Protein AF-A0A662ZA98-F1 (afdb_monomer_lite)

Sequence (79 aa):
MTDTNLAKLAFKFKLEPNGEQRRFFSRTAGCTRFVYNHLLFKCREDFREYLEEIDSRQSNGEALNRDEAKKLSFRPLCY

Organism: NCBI:txid83771

Foldseek 3Di:
DDDPPVPPPDDDDDDDDDPVVVVVCVVPVVVVVVVVVVLVVVLVVLQVVQVVQLVVCCVVVVDVDSVRSNVVTDDDDRD

Secondary structure (DSSP, 8-state):
------------PPP---HHHHHHHHHHHHHHHHHHHHHHHHHHHHHHHHHHHHHHHHHTTS-SSHHHHHHHS------

Structure (mmCIF, N/CA/C/O backbone):
data_AF-A0A662ZA98-F1
#
_entry.id   AF-A0A662ZA98-F1
#
loop_
_atom_site.group_PDB
_atom_site.id
_atom_site.type_symbol
_atom_site.label_atom_id
_atom_site.label_alt_id
_atom_site.label_comp_id
_atom_site.label_asym_id
_atom_site.label_entity_id
_atom_site.label_seq_id
_atom_site.pdbx_PDB_ins_code
_atom_site.Cartn_x
_atom_site.Cartn_y
_atom_site.Cartn_z
_atom_site.occupancy
_atom_site.B_iso_or_equiv
_atom_site.auth_seq_id
_atom_site.auth_comp_id
_atom_site.auth_asym_id
_atom_site.auth_atom_id
_atom_site.pdbx_PDB_model_num
ATOM 1 N N . MET A 1 1 ? 24.779 -22.932 33.179 1.00 43.28 1 MET A N 1
ATOM 2 C CA . MET A 1 1 ? 23.363 -23.344 33.232 1.00 43.28 1 MET A CA 1
ATOM 3 C C . MET A 1 1 ? 22.557 -22.141 32.770 1.00 43.28 1 MET A C 1
ATOM 5 O O . MET A 1 1 ? 22.347 -21.224 33.544 1.00 43.28 1 MET A O 1
ATOM 9 N N . THR A 1 2 ? 22.313 -22.034 31.467 1.00 52.06 2 THR A N 1
ATOM 10 C CA . THR A 1 2 ? 21.620 -20.890 30.858 1.00 52.06 2 THR A CA 1
ATOM 11 C C . THR A 1 2 ? 20.128 -21.185 30.852 1.00 52.06 2 THR A C 1
ATOM 13 O O . THR A 1 2 ? 19.724 -22.179 30.253 1.00 52.06 2 THR A O 1
ATOM 16 N N . ASP A 1 3 ? 19.343 -20.356 31.536 1.00 57.78 3 ASP A N 1
ATOM 17 C CA . ASP A 1 3 ? 17.891 -20.481 31.669 1.00 57.78 3 ASP A CA 1
ATOM 18 C C . ASP A 1 3 ? 17.183 -20.536 30.305 1.00 57.78 3 ASP A C 1
ATOM 20 O O . ASP A 1 3 ? 16.870 -19.528 29.672 1.00 57.78 3 ASP A O 1
ATOM 24 N N . THR A 1 4 ? 16.888 -21.753 29.857 1.00 62.47 4 THR A N 1
ATOM 25 C CA . THR A 1 4 ? 16.013 -22.078 28.727 1.00 62.47 4 THR A CA 1
ATOM 26 C C . THR A 1 4 ? 14.542 -21.962 29.136 1.00 62.47 4 THR A C 1
ATOM 28 O O . THR A 1 4 ? 13.784 -22.917 28.996 1.00 62.47 4 THR A O 1
ATOM 31 N N . ASN A 1 5 ? 14.129 -20.825 29.703 1.00 61.69 5 ASN A N 1
ATOM 32 C CA . ASN A 1 5 ? 12.751 -20.634 30.178 1.00 61.69 5 ASN A CA 1
ATOM 33 C C . ASN A 1 5 ? 12.200 -19.217 29.978 1.00 61.69 5 ASN A C 1
ATOM 35 O O . ASN A 1 5 ? 11.251 -18.814 30.643 1.00 61.69 5 ASN A O 1
ATOM 39 N N . LEU A 1 6 ? 12.691 -18.477 28.979 1.00 59.66 6 LEU A N 1
ATOM 40 C CA . LEU A 1 6 ? 11.916 -17.363 28.426 1.00 59.66 6 LEU A CA 1
ATOM 41 C C . LEU A 1 6 ? 10.851 -17.906 27.455 1.00 59.66 6 LEU A C 1
ATOM 43 O O . LEU A 1 6 ? 10.813 -17.561 26.272 1.00 59.66 6 LEU A O 1
ATOM 47 N N . ALA A 1 7 ? 10.007 -18.821 27.941 1.00 61.50 7 ALA A N 1
ATOM 48 C CA . ALA A 1 7 ? 8.801 -19.217 27.234 1.00 61.50 7 ALA A CA 1
ATOM 49 C C . ALA A 1 7 ? 7.969 -17.944 27.034 1.00 61.50 7 ALA A C 1
ATOM 51 O O . ALA A 1 7 ? 7.537 -17.313 27.996 1.00 61.50 7 ALA A O 1
ATOM 52 N N . LYS A 1 8 ? 7.828 -17.515 25.776 1.00 63.91 8 LYS A N 1
ATOM 53 C CA . LYS A 1 8 ? 7.102 -16.306 25.376 1.00 63.91 8 LYS A CA 1
ATOM 54 C C . LYS A 1 8 ? 5.691 -16.339 25.973 1.00 63.91 8 LYS A C 1
ATOM 56 O O . LYS A 1 8 ? 4.819 -17.031 25.453 1.00 63.91 8 LYS A O 1
ATOM 61 N N . LEU A 1 9 ? 5.471 -15.598 27.058 1.00 69.94 9 LEU A N 1
ATOM 62 C CA . LEU A 1 9 ? 4.155 -15.396 27.659 1.00 69.94 9 LEU A CA 1
ATOM 63 C C . LEU A 1 9 ? 3.299 -14.601 26.667 1.00 69.94 9 LEU A C 1
ATOM 65 O O . LEU A 1 9 ? 3.373 -13.377 26.595 1.00 69.94 9 LEU A O 1
ATOM 69 N N . ALA A 1 10 ? 2.515 -15.301 25.851 1.00 71.88 10 ALA A N 1
ATOM 70 C CA . ALA A 1 10 ? 1.504 -14.672 25.016 1.00 71.88 10 ALA A CA 1
ATOM 71 C C . ALA A 1 10 ? 0.250 -14.445 25.869 1.00 71.88 10 ALA A C 1
ATOM 73 O O . ALA A 1 10 ? -0.497 -15.377 26.167 1.00 71.88 10 ALA A O 1
ATOM 74 N N . PHE A 1 11 ? 0.025 -13.201 26.287 1.00 76.56 11 PHE A N 1
ATOM 75 C CA . PHE A 1 11 ? -1.177 -12.829 27.026 1.00 76.56 11 PHE A CA 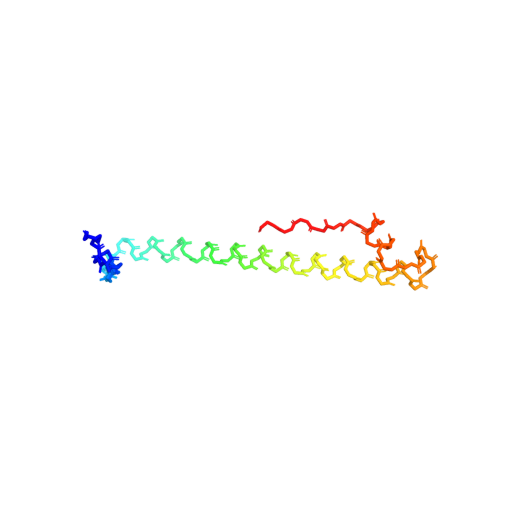1
ATOM 76 C C . PHE A 1 11 ? -2.360 -12.674 26.066 1.00 76.56 11 PHE A C 1
ATOM 78 O O . PHE A 1 11 ? -2.311 -11.894 25.114 1.00 76.56 11 PHE A O 1
ATOM 85 N N . LYS A 1 12 ? -3.446 -13.411 26.322 1.00 80.75 12 LYS A N 1
ATOM 86 C CA . LYS A 1 12 ? -4.706 -13.266 25.586 1.00 80.75 12 LYS A CA 1
ATOM 87 C C . LYS A 1 12 ? -5.621 -12.303 26.336 1.00 80.75 12 LYS A C 1
ATOM 89 O O . LYS A 1 12 ? -6.217 -12.671 27.344 1.00 80.75 12 LYS A O 1
ATOM 94 N N . PHE A 1 13 ? -5.764 -11.088 25.819 1.00 82.69 13 PHE A N 1
ATOM 95 C CA . PHE A 1 13 ? -6.698 -10.103 26.360 1.00 82.69 13 PHE A CA 1
ATOM 96 C C . PHE A 1 13 ? -8.046 -10.182 25.642 1.00 82.69 13 PHE A C 1
ATOM 98 O O . PHE A 1 13 ? -8.107 -10.235 24.412 1.00 82.69 13 PHE A O 1
ATOM 105 N N . LYS A 1 14 ? -9.138 -10.166 26.413 1.00 85.25 14 LYS A N 1
ATOM 106 C CA . LYS A 1 14 ? -10.485 -9.933 25.887 1.00 85.25 14 LYS A CA 1
ATOM 107 C C . LYS A 1 14 ? -10.796 -8.449 26.040 1.00 85.25 14 LYS A C 1
ATOM 109 O O . LYS A 1 14 ? -10.787 -7.933 27.153 1.00 85.25 14 LYS A O 1
ATOM 114 N N . LEU A 1 15 ? -11.053 -7.763 24.931 1.00 85.25 15 LEU A N 1
ATOM 115 C CA . LEU A 1 15 ? -11.534 -6.386 24.975 1.00 85.25 15 LEU A CA 1
ATOM 116 C C . LEU A 1 15 ? -13.032 -6.403 25.289 1.00 85.25 15 LEU A C 1
ATOM 118 O O . LEU A 1 15 ? -13.817 -6.939 24.509 1.00 85.25 15 LEU A O 1
ATOM 122 N N . GLU A 1 16 ? -13.418 -5.789 26.405 1.00 91.06 16 GLU A N 1
ATOM 123 C CA . GLU A 1 16 ? -14.816 -5.557 26.789 1.00 91.06 16 GLU A CA 1
ATOM 124 C C . GLU A 1 16 ? -15.125 -4.057 26.725 1.00 91.06 16 GLU A C 1
ATOM 126 O O . GLU A 1 16 ? -15.170 -3.380 27.754 1.00 91.06 16 GLU A O 1
ATOM 131 N N . PRO A 1 17 ? -15.276 -3.489 25.513 1.00 90.12 17 PRO A N 1
ATOM 132 C CA . PRO A 1 17 ? -15.483 -2.062 25.372 1.00 90.12 17 PRO A CA 1
ATOM 133 C C . PRO A 1 17 ? -16.860 -1.650 25.896 1.00 90.12 17 PRO A C 1
ATOM 135 O O . PRO A 1 17 ? -17.882 -2.281 25.587 1.00 90.12 17 PRO A O 1
ATOM 138 N N . ASN A 1 18 ? -16.888 -0.545 26.636 1.00 94.56 18 ASN A N 1
ATOM 139 C CA . ASN A 1 18 ? -18.125 0.106 27.049 1.00 94.56 18 ASN A CA 1
ATOM 140 C C . ASN A 1 18 ? -18.838 0.760 25.843 1.00 94.56 18 ASN A C 1
ATOM 142 O O . ASN A 1 18 ? -18.330 0.779 24.716 1.00 94.56 18 ASN A O 1
ATOM 146 N N . GLY A 1 19 ? -20.046 1.289 26.059 1.00 95.25 19 GLY A N 1
ATOM 147 C CA . GLY A 1 19 ? -20.876 1.821 24.971 1.00 95.25 19 GLY A CA 1
ATOM 148 C C . GLY A 1 19 ? -20.210 2.940 24.159 1.00 95.25 19 GLY A C 1
ATOM 149 O O . GLY A 1 19 ? -20.387 3.007 22.943 1.00 95.25 19 GLY A O 1
ATOM 150 N N . GLU A 1 20 ? -19.413 3.792 24.800 1.00 94.69 20 GLU A N 1
ATOM 151 C CA . GLU A 1 20 ? -18.687 4.871 24.129 1.00 94.69 20 GLU A CA 1
ATOM 152 C C . GLU A 1 20 ? -17.527 4.336 23.286 1.00 94.69 20 GLU A C 1
ATOM 154 O O . GLU A 1 20 ? -17.409 4.675 22.107 1.00 94.69 20 GLU A O 1
ATOM 159 N N . GLN A 1 21 ? -16.741 3.416 23.842 1.00 92.19 21 GLN A N 1
ATOM 160 C CA . GLN A 1 21 ? -15.626 2.775 23.145 1.00 92.19 21 GLN A CA 1
ATOM 161 C C . GLN A 1 21 ? -16.096 1.994 21.911 1.00 92.19 21 GLN A C 1
ATOM 163 O O . GLN A 1 21 ? -15.466 2.067 20.858 1.00 92.19 21 GLN A O 1
ATOM 168 N N . ARG A 1 22 ? -17.242 1.302 21.986 1.00 90.94 22 ARG A N 1
ATOM 169 C CA . ARG A 1 22 ? -17.837 0.610 20.824 1.00 90.94 22 ARG A CA 1
ATOM 170 C C . ARG A 1 22 ? -18.191 1.576 19.699 1.00 90.94 22 ARG A C 1
ATOM 172 O O . ARG A 1 22 ? -17.899 1.295 18.534 1.00 90.94 22 ARG A O 1
ATOM 179 N N . ARG A 1 23 ? -18.794 2.721 20.037 1.00 90.75 23 ARG A N 1
ATOM 180 C CA . ARG A 1 23 ? -19.104 3.774 19.058 1.00 90.75 23 ARG A CA 1
ATOM 181 C C . ARG A 1 23 ? -17.830 4.362 18.463 1.00 90.75 23 ARG A C 1
ATOM 183 O O . ARG A 1 23 ? -17.771 4.551 17.251 1.00 90.75 23 ARG A O 1
ATOM 190 N N . PHE A 1 24 ? -16.811 4.600 19.285 1.00 90.62 24 PHE A N 1
ATOM 191 C CA . PHE A 1 24 ? -15.517 5.090 18.822 1.00 90.62 24 PHE A CA 1
ATOM 192 C C . PHE A 1 24 ? -14.870 4.119 17.829 1.00 90.62 24 PHE A C 1
ATOM 194 O O . PHE A 1 24 ? -14.579 4.525 16.708 1.00 90.62 24 PHE A O 1
ATOM 201 N N . PHE A 1 25 ? -14.747 2.833 18.179 1.00 87.44 25 PHE A N 1
ATOM 202 C CA . PHE A 1 25 ? -14.199 1.813 17.278 1.00 87.44 25 PHE A CA 1
ATOM 203 C C . PHE A 1 25 ? -14.991 1.684 15.982 1.00 87.44 25 PHE A C 1
ATOM 205 O O . PHE A 1 25 ? -14.398 1.570 14.916 1.00 87.44 25 PHE A O 1
ATOM 212 N N . SER A 1 26 ? -16.321 1.745 16.045 1.00 85.50 26 SER A N 1
ATOM 213 C CA . SER A 1 26 ? -17.152 1.665 14.838 1.00 85.50 26 SER A CA 1
ATOM 214 C C . SER A 1 26 ? -16.888 2.838 13.889 1.00 85.50 26 SER A C 1
ATOM 216 O O . SER A 1 26 ? -16.845 2.654 12.675 1.00 85.50 26 SER A O 1
ATOM 218 N N . ARG A 1 27 ? -16.654 4.039 14.435 1.00 85.12 27 ARG A N 1
ATOM 219 C CA . ARG A 1 27 ? -16.326 5.239 13.651 1.00 85.12 27 ARG A CA 1
ATOM 220 C C . ARG A 1 27 ? -14.905 5.205 13.089 1.00 85.12 27 ARG A C 1
ATOM 222 O O . ARG A 1 27 ? -14.707 5.624 11.954 1.00 85.12 27 ARG A O 1
ATOM 229 N N . THR A 1 28 ? -13.930 4.732 13.865 1.00 86.19 28 THR A N 1
ATOM 230 C CA . THR A 1 28 ? -12.506 4.795 13.498 1.00 86.19 28 THR A CA 1
ATOM 231 C C . THR A 1 28 ? -12.034 3.578 12.713 1.00 86.19 28 THR A C 1
ATOM 233 O O . THR A 1 28 ? -11.407 3.723 11.670 1.00 86.19 28 THR A O 1
ATOM 236 N N . ALA A 1 29 ? -12.387 2.363 13.132 1.00 82.25 29 ALA A N 1
ATOM 237 C CA . ALA A 1 29 ? -11.953 1.153 12.435 1.00 82.25 29 ALA A CA 1
ATOM 238 C C . ALA A 1 29 ? -12.533 1.074 11.012 1.00 82.25 29 ALA A C 1
ATOM 240 O O . ALA A 1 29 ? -11.861 0.601 10.095 1.00 82.25 29 ALA A O 1
ATOM 241 N N . GLY A 1 30 ? -13.758 1.577 10.815 1.00 81.56 30 GLY A N 1
ATOM 242 C CA . GLY A 1 30 ? -14.385 1.658 9.497 1.00 81.56 30 GLY A CA 1
ATOM 243 C C . GLY A 1 30 ? -13.633 2.589 8.546 1.00 81.56 30 GLY A C 1
ATOM 244 O O . GLY A 1 30 ? -13.304 2.185 7.429 1.00 81.56 30 GLY A O 1
ATOM 245 N N . CYS A 1 31 ? -13.306 3.809 8.989 1.00 84.44 31 CYS A N 1
ATOM 246 C CA . CYS A 1 31 ? -12.608 4.773 8.138 1.00 84.44 31 CYS A CA 1
ATOM 247 C C . CYS A 1 31 ? -11.164 4.345 7.846 1.00 84.44 31 CYS A C 1
ATOM 249 O O . CYS A 1 31 ? -10.738 4.429 6.696 1.00 84.44 31 CYS A O 1
ATOM 251 N N . THR A 1 32 ? -10.441 3.790 8.826 1.00 89.25 32 THR A N 1
ATOM 252 C CA . THR A 1 32 ? -9.089 3.257 8.601 1.00 89.25 32 THR A CA 1
ATOM 253 C C . THR A 1 32 ? -9.102 2.115 7.587 1.00 89.25 32 THR A C 1
ATOM 255 O O . THR A 1 32 ? -8.289 2.112 6.664 1.00 89.25 32 THR A O 1
ATOM 258 N N . ARG A 1 33 ? -10.054 1.175 7.699 1.00 89.50 33 ARG A N 1
ATOM 259 C CA . ARG A 1 33 ? -10.186 0.069 6.739 1.00 89.50 33 ARG A CA 1
ATOM 260 C C . ARG A 1 33 ? -10.499 0.570 5.332 1.00 89.50 33 ARG A C 1
ATOM 262 O O . ARG A 1 33 ? -9.944 0.049 4.370 1.00 89.50 33 ARG A O 1
ATOM 269 N N . PHE A 1 34 ? -11.374 1.567 5.211 1.00 91.31 34 PHE A N 1
ATOM 270 C CA . PHE A 1 34 ? -11.712 2.167 3.923 1.00 91.31 34 PHE A CA 1
ATOM 271 C C . PHE A 1 34 ? -10.494 2.823 3.266 1.00 91.31 34 PHE A C 1
ATOM 273 O O . PHE A 1 34 ? -10.177 2.492 2.126 1.00 91.31 34 PHE A O 1
ATOM 280 N N . VAL A 1 35 ? -9.786 3.697 3.990 1.00 92.56 35 VAL A N 1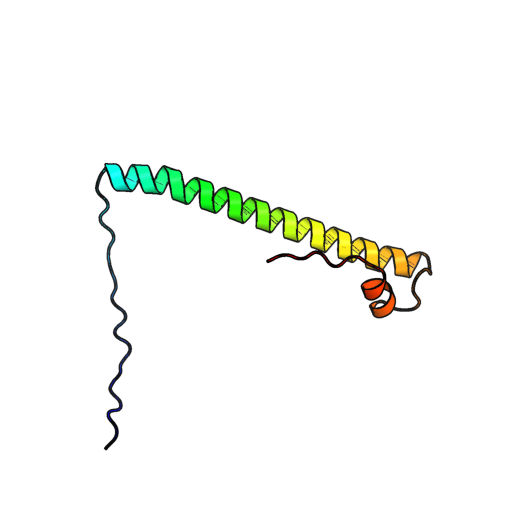
ATOM 281 C CA . VAL A 1 35 ? -8.607 4.401 3.462 1.00 92.56 35 VAL A CA 1
ATOM 282 C C . VAL A 1 35 ? -7.517 3.410 3.066 1.00 92.56 35 VAL A C 1
ATOM 284 O O . VAL A 1 35 ? -6.986 3.506 1.963 1.00 92.56 35 VAL A O 1
ATOM 287 N N . TYR A 1 36 ? -7.239 2.412 3.911 1.00 92.88 36 TYR A N 1
ATOM 288 C CA . TYR A 1 36 ? -6.269 1.364 3.597 1.00 92.88 36 TYR A CA 1
ATOM 289 C C . TYR A 1 36 ? -6.640 0.608 2.316 1.00 92.88 36 TYR A C 1
ATOM 291 O O . TYR A 1 36 ? -5.820 0.479 1.412 1.00 92.88 36 TYR A O 1
ATOM 299 N N . ASN A 1 37 ? -7.892 0.158 2.201 1.00 94.19 37 ASN A N 1
ATOM 300 C CA . ASN A 1 37 ? -8.349 -0.562 1.014 1.00 94.19 37 ASN A CA 1
ATOM 301 C C . ASN A 1 37 ? -8.316 0.310 -0.247 1.00 94.19 37 ASN A C 1
ATOM 303 O O . ASN A 1 37 ? -8.010 -0.195 -1.325 1.00 94.19 37 ASN A O 1
ATOM 307 N N . HIS A 1 38 ? -8.623 1.602 -0.126 1.00 94.94 38 HIS A N 1
ATOM 308 C CA . HIS A 1 38 ? -8.566 2.538 -1.243 1.00 94.94 38 HIS A CA 1
ATOM 309 C C . HIS A 1 38 ? -7.128 2.753 -1.732 1.00 94.94 38 HIS A C 1
ATOM 311 O O . HIS A 1 38 ? -6.876 2.672 -2.933 1.00 94.94 38 HIS A O 1
ATOM 317 N N . LEU A 1 39 ? -6.181 2.962 -0.812 1.00 94.62 39 LEU A N 1
ATOM 318 C CA . LEU A 1 39 ? -4.758 3.083 -1.140 1.00 94.62 39 LEU A CA 1
ATOM 319 C C . LEU A 1 39 ? -4.217 1.790 -1.754 1.00 94.62 39 LEU A C 1
ATOM 321 O O . LEU A 1 39 ? -3.549 1.833 -2.781 1.00 94.62 39 LEU A O 1
ATOM 325 N N . LEU A 1 40 ? -4.577 0.636 -1.186 1.00 95.00 40 LEU A N 1
ATOM 326 C CA . LEU A 1 40 ? -4.197 -0.667 -1.727 1.00 95.00 40 LEU A CA 1
ATOM 327 C C . LEU A 1 40 ? -4.733 -0.870 -3.150 1.00 95.00 40 LEU A C 1
ATOM 329 O O . LEU A 1 40 ? -4.021 -1.385 -4.009 1.00 95.00 40 LEU A O 1
ATOM 333 N N . PHE A 1 41 ? -5.981 -0.470 -3.409 1.00 96.06 41 PHE A N 1
ATOM 334 C CA . PHE A 1 41 ? -6.553 -0.503 -4.752 1.00 96.06 41 PHE A CA 1
ATOM 335 C C . PHE A 1 41 ? -5.764 0.394 -5.708 1.00 96.06 41 PHE A C 1
ATOM 337 O O . PHE A 1 41 ? -5.333 -0.085 -6.751 1.00 96.06 41 PHE A O 1
ATOM 344 N N . LYS A 1 42 ? -5.508 1.651 -5.330 1.00 94.94 42 LYS A N 1
ATO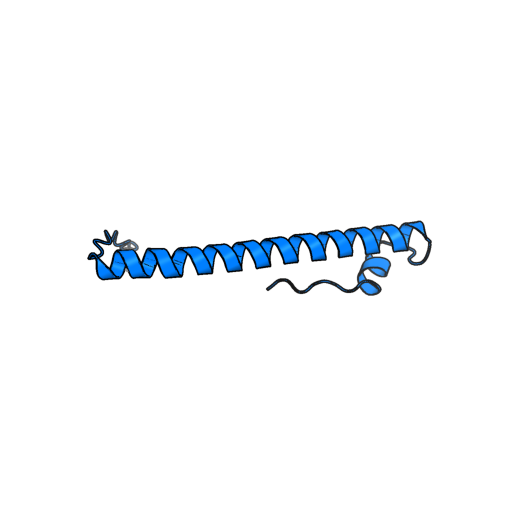M 345 C CA . LYS A 1 42 ? -4.734 2.587 -6.154 1.00 94.94 42 LYS A CA 1
ATOM 346 C C . LYS A 1 42 ? -3.346 2.062 -6.491 1.00 94.94 42 LYS A C 1
ATOM 348 O O . LYS A 1 42 ? -3.008 1.984 -7.662 1.00 94.94 42 LYS A O 1
ATOM 353 N N . CYS A 1 43 ? -2.617 1.560 -5.501 1.00 95.12 43 CYS A N 1
ATOM 354 C CA . CYS A 1 43 ? -1.322 0.940 -5.742 1.00 95.12 43 CYS A CA 1
ATOM 355 C C . CYS A 1 43 ? -1.375 -0.214 -6.747 1.00 95.12 43 CYS A C 1
ATOM 357 O O . CYS A 1 43 ? -0.452 -0.380 -7.538 1.00 95.12 43 CYS A O 1
ATOM 359 N N . ARG A 1 44 ? -2.424 -1.044 -6.703 1.00 94.88 44 ARG A N 1
ATOM 3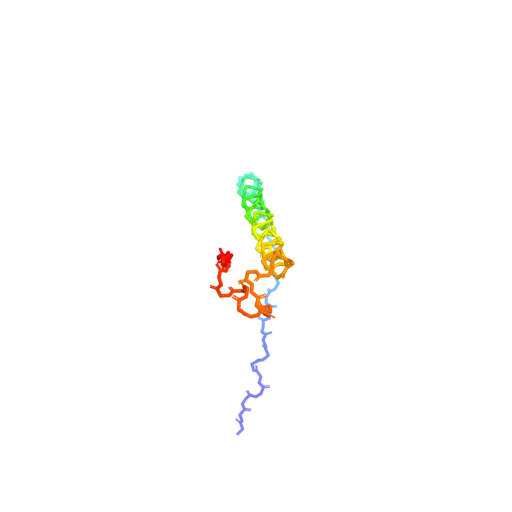60 C CA . ARG A 1 44 ? -2.581 -2.155 -7.650 1.00 94.88 44 ARG A CA 1
ATOM 361 C C . ARG A 1 44 ? -2.831 -1.664 -9.069 1.00 94.88 44 ARG A C 1
ATOM 363 O O . ARG A 1 44 ? -2.283 -2.257 -9.993 1.00 94.88 44 ARG A O 1
ATOM 370 N N . GLU A 1 45 ? -3.646 -0.626 -9.226 1.00 95.81 45 GLU A N 1
ATOM 371 C CA . GLU A 1 45 ? -3.915 -0.020 -10.531 1.00 95.81 45 GLU A CA 1
ATOM 372 C C . GLU A 1 45 ? -2.644 0.615 -11.101 1.00 95.81 45 GLU A C 1
ATOM 374 O O . GLU A 1 45 ? -2.253 0.264 -12.209 1.00 95.81 45 GLU A O 1
ATOM 379 N N . ASP A 1 46 ? -1.932 1.424 -10.311 1.00 95.00 46 ASP A N 1
ATOM 380 C CA . ASP A 1 46 ? -0.688 2.072 -10.740 1.00 95.00 46 ASP A CA 1
ATOM 381 C C . ASP A 1 46 ? 0.373 1.029 -11.148 1.00 95.00 46 ASP A C 1
ATOM 383 O O . ASP A 1 46 ? 1.072 1.177 -12.151 1.00 95.00 46 ASP A O 1
ATOM 387 N N . PHE A 1 47 ? 0.485 -0.077 -10.397 1.00 94.81 47 PHE A N 1
ATOM 388 C CA . P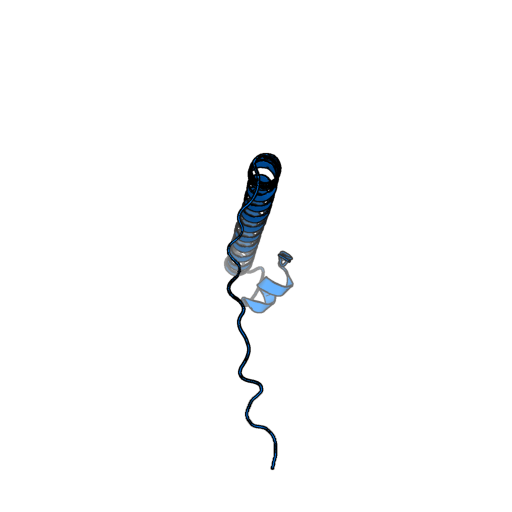HE A 1 47 ? 1.373 -1.187 -10.764 1.00 94.81 47 PHE A CA 1
ATOM 389 C C . PHE A 1 47 ? 0.945 -1.892 -12.049 1.00 94.81 47 PHE A C 1
ATOM 391 O O . PHE A 1 47 ? 1.811 -2.345 -12.797 1.00 94.81 47 PHE A O 1
ATOM 398 N N . ARG A 1 48 ? -0.362 -2.028 -12.296 1.00 95.06 48 ARG A N 1
ATOM 399 C CA . ARG A 1 48 ? -0.869 -2.619 -13.537 1.00 95.06 48 ARG A CA 1
ATOM 400 C C . ARG A 1 48 ? -0.514 -1.730 -14.725 1.00 95.06 48 ARG A C 1
ATOM 402 O O . ARG A 1 48 ? 0.068 -2.234 -15.679 1.00 95.06 48 ARG A O 1
ATOM 409 N N . GLU A 1 49 ? -0.780 -0.431 -14.622 1.00 94.69 49 GLU A N 1
ATOM 410 C CA . GLU A 1 49 ? -0.440 0.554 -15.655 1.00 94.69 49 GLU A CA 1
ATOM 411 C C . GLU A 1 49 ? 1.065 0.546 -15.961 1.00 94.69 49 GLU A C 1
ATOM 413 O O . GLU A 1 49 ? 1.454 0.474 -17.122 1.00 94.69 49 GLU A O 1
ATOM 418 N N . TYR A 1 50 ? 1.924 0.490 -14.937 1.00 94.62 50 TYR A N 1
ATOM 419 C CA . TYR A 1 50 ? 3.377 0.357 -15.114 1.00 94.62 50 TYR A CA 1
ATOM 420 C C . TYR A 1 50 ? 3.785 -0.888 -15.920 1.00 94.62 50 TYR A C 1
ATOM 422 O O . TYR A 1 50 ? 4.711 -0.835 -16.730 1.00 94.62 50 TYR A O 1
ATOM 430 N N . LEU A 1 51 ? 3.124 -2.028 -15.694 1.00 94.38 51 LEU A N 1
ATOM 431 C CA . LEU A 1 51 ? 3.412 -3.260 -16.433 1.00 94.38 51 LEU A CA 1
ATOM 432 C C . LEU A 1 51 ? 2.954 -3.163 -17.891 1.00 94.38 51 LEU A C 1
ATOM 434 O O . LEU A 1 51 ? 3.703 -3.567 -18.778 1.00 94.38 51 LEU A O 1
ATOM 438 N N . GLU A 1 52 ? 1.774 -2.592 -18.134 1.00 94.06 52 GLU A N 1
ATOM 439 C CA . GLU A 1 52 ? 1.258 -2.339 -19.485 1.00 94.06 52 GLU A CA 1
ATOM 440 C C . GLU A 1 52 ? 2.171 -1.376 -20.261 1.00 94.06 52 GLU A C 1
ATOM 442 O O . GLU A 1 52 ? 2.449 -1.587 -21.441 1.00 94.06 52 GLU A O 1
ATOM 447 N N . GLU A 1 53 ? 2.705 -0.357 -19.586 1.00 93.62 53 GLU A N 1
ATOM 448 C CA . GLU A 1 53 ? 3.648 0.604 -20.156 1.00 93.62 53 GLU A CA 1
ATOM 449 C C . GLU A 1 53 ? 4.962 -0.073 -20.581 1.00 93.62 53 GLU A C 1
ATOM 451 O O . GLU A 1 53 ? 5.457 0.154 -21.686 1.00 93.62 53 GLU A O 1
ATOM 456 N N . ILE A 1 54 ? 5.508 -0.951 -19.730 1.00 94.31 54 ILE A N 1
ATOM 457 C CA . ILE A 1 54 ? 6.695 -1.754 -20.054 1.00 94.31 54 ILE A CA 1
ATOM 458 C C . ILE A 1 54 ? 6.444 -2.601 -21.298 1.00 94.31 54 ILE A C 1
ATOM 460 O O . ILE A 1 54 ? 7.268 -2.593 -22.214 1.00 94.31 54 ILE A O 1
A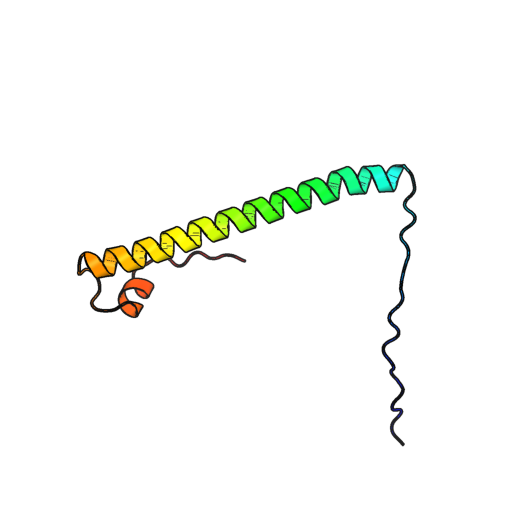TOM 464 N N . ASP A 1 55 ? 5.328 -3.325 -21.329 1.00 93.44 55 ASP A N 1
ATOM 465 C CA . ASP A 1 55 ? 5.025 -4.256 -22.411 1.00 93.44 55 ASP A CA 1
ATOM 466 C C . ASP A 1 55 ? 4.785 -3.497 -23.735 1.00 93.44 55 ASP A C 1
ATOM 468 O O . ASP A 1 55 ? 5.296 -3.908 -24.780 1.00 93.44 55 ASP A O 1
ATOM 472 N N . SER A 1 56 ? 4.124 -2.333 -23.682 1.00 93.44 56 SER A N 1
ATOM 473 C CA . SER A 1 56 ? 3.926 -1.429 -24.828 1.00 93.44 56 SER A CA 1
ATOM 474 C C . SER A 1 56 ? 5.249 -0.905 -25.399 1.00 93.44 56 SER A C 1
ATOM 476 O O . SER A 1 56 ? 5.481 -0.950 -26.610 1.00 93.44 56 SER A O 1
ATOM 478 N N . ARG A 1 57 ? 6.179 -0.474 -24.536 1.00 91.44 57 ARG A N 1
ATOM 479 C CA . ARG A 1 57 ? 7.510 -0.016 -24.975 1.00 91.44 57 ARG A CA 1
ATOM 480 C C . ARG A 1 57 ? 8.296 -1.107 -25.684 1.00 91.44 57 ARG A C 1
ATOM 482 O O . ARG A 1 57 ? 8.995 -0.832 -26.658 1.00 91.44 57 ARG A O 1
ATOM 489 N N . GLN A 1 58 ? 8.173 -2.347 -25.217 1.00 90.62 58 GLN A N 1
ATOM 490 C CA . GLN A 1 58 ? 8.789 -3.482 -25.895 1.00 90.62 58 GLN A CA 1
ATOM 491 C C . GLN A 1 58 ? 8.126 -3.755 -27.250 1.00 90.62 58 GLN A C 1
ATOM 493 O O . GLN A 1 58 ? 8.837 -3.956 -28.233 1.00 90.62 58 GLN A O 1
ATOM 498 N N . SER A 1 59 ? 6.790 -3.733 -27.334 1.00 91.88 59 SER A N 1
ATOM 499 C CA . SER A 1 59 ? 6.084 -4.000 -28.597 1.00 91.88 59 SER A CA 1
ATOM 500 C C . SER A 1 59 ? 6.306 -2.920 -29.653 1.00 91.88 59 SER A C 1
ATOM 502 O O . SER A 1 59 ? 6.390 -3.236 -30.837 1.00 91.88 59 SER A O 1
ATOM 504 N N . ASN A 1 60 ? 6.443 -1.661 -29.234 1.00 93.06 60 ASN A N 1
ATOM 505 C CA . ASN A 1 60 ? 6.681 -0.529 -30.133 1.00 93.06 60 ASN A CA 1
ATOM 506 C C . ASN A 1 60 ? 8.153 -0.416 -30.569 1.00 93.06 60 ASN A C 1
ATOM 508 O O . ASN A 1 60 ? 8.488 0.445 -31.379 1.00 93.06 60 ASN A O 1
ATOM 512 N N . GLY A 1 61 ? 9.036 -1.269 -30.037 1.00 90.75 61 GLY A N 1
ATOM 513 C CA . GLY A 1 61 ? 10.469 -1.239 -30.327 1.00 90.75 61 GLY A CA 1
ATOM 514 C C . GLY A 1 61 ? 11.222 -0.087 -29.654 1.00 90.75 61 GLY A C 1
ATOM 515 O O . GLY A 1 61 ? 12.355 0.193 -30.035 1.00 90.75 61 GLY A O 1
ATOM 516 N N . GLU A 1 62 ? 10.625 0.570 -28.654 1.00 90.31 62 GLU A N 1
ATOM 517 C CA . GLU A 1 62 ? 11.268 1.633 -27.865 1.00 90.31 62 GLU A CA 1
ATOM 518 C C . GLU A 1 62 ? 12.339 1.084 -26.909 1.00 90.31 62 GLU A C 1
ATOM 520 O O . GLU A 1 62 ? 13.223 1.820 -26.476 1.00 90.31 62 GLU A O 1
ATOM 525 N N . ALA A 1 63 ? 12.270 -0.208 -26.576 1.00 91.62 63 ALA A N 1
ATOM 526 C CA . ALA A 1 63 ? 13.245 -0.903 -25.745 1.00 91.62 63 ALA A CA 1
ATOM 527 C C . ALA A 1 63 ? 13.574 -2.285 -26.323 1.00 91.62 63 ALA A C 1
ATOM 529 O O . ALA A 1 63 ? 12.678 -3.036 -26.713 1.00 91.62 63 ALA A O 1
ATOM 530 N N . LEU A 1 64 ? 14.856 -2.662 -26.310 1.00 87.50 64 LEU A N 1
ATOM 531 C CA . LEU A 1 64 ? 15.328 -3.949 -26.839 1.00 87.50 64 LEU A CA 1
ATOM 532 C C . LEU A 1 64 ? 15.003 -5.117 -25.903 1.00 87.50 64 LEU A C 1
ATOM 534 O O . LEU A 1 64 ? 14.909 -6.269 -26.325 1.00 87.50 64 LEU A O 1
ATOM 538 N N . ASN A 1 65 ? 14.872 -4.835 -24.608 1.00 90.75 65 ASN A N 1
ATOM 539 C CA . ASN A 1 65 ? 14.569 -5.823 -23.582 1.00 90.75 65 ASN A CA 1
ATOM 540 C C . ASN A 1 65 ? 13.737 -5.212 -22.446 1.00 90.75 65 ASN A C 1
ATOM 542 O O . ASN A 1 65 ? 13.582 -3.996 -22.322 1.00 90.75 65 ASN A O 1
ATOM 546 N N . ARG A 1 66 ? 13.208 -6.080 -21.581 1.00 89.31 66 ARG A N 1
ATOM 547 C CA . ARG A 1 66 ? 12.277 -5.676 -20.522 1.00 89.31 66 ARG A CA 1
ATOM 548 C C . ARG A 1 66 ? 12.942 -4.835 -19.438 1.00 89.31 66 ARG A C 1
ATOM 550 O O . ARG A 1 66 ? 12.279 -4.031 -18.793 1.00 89.31 66 ARG A O 1
ATOM 557 N N . ASP A 1 67 ? 14.237 -5.021 -19.213 1.00 92.38 67 ASP A N 1
ATOM 558 C CA . ASP A 1 67 ? 14.968 -4.279 -18.188 1.00 92.38 67 ASP A CA 1
ATOM 559 C C . ASP A 1 67 ? 15.291 -2.854 -18.635 1.00 92.38 67 ASP A C 1
ATOM 561 O O . ASP A 1 67 ? 15.256 -1.935 -17.820 1.00 92.38 67 ASP A O 1
ATOM 565 N N . GLU A 1 68 ? 15.526 -2.647 -19.928 1.00 91.94 68 GLU A N 1
ATOM 566 C CA . GLU A 1 68 ? 15.582 -1.324 -20.546 1.00 91.94 68 GLU A CA 1
ATOM 567 C C . GLU A 1 68 ? 14.214 -0.632 -20.486 1.00 91.94 68 GLU A C 1
ATOM 569 O O . GLU A 1 68 ? 14.123 0.488 -19.985 1.00 91.94 68 GLU A O 1
ATOM 574 N N . ALA A 1 69 ? 13.134 -1.336 -20.843 1.00 91.38 69 ALA A N 1
ATOM 575 C CA . ALA A 1 69 ? 11.773 -0.808 -20.721 1.00 91.38 69 ALA A CA 1
ATOM 576 C C . ALA A 1 69 ? 11.442 -0.388 -19.275 1.00 91.38 69 ALA A C 1
ATOM 578 O O . ALA A 1 69 ? 10.931 0.707 -19.046 1.00 91.38 69 ALA A O 1
ATOM 579 N N . LYS A 1 70 ? 11.812 -1.195 -18.268 1.00 92.06 70 LYS A N 1
ATOM 580 C CA . LYS A 1 70 ? 11.643 -0.846 -16.842 1.00 92.06 70 LYS A CA 1
ATOM 581 C C . LYS A 1 70 ? 12.414 0.404 -16.416 1.00 92.06 70 LYS A C 1
ATOM 583 O O . LYS A 1 70 ? 11.958 1.062 -15.486 1.00 92.06 70 LYS A O 1
ATOM 588 N N . LYS A 1 71 ? 13.579 0.685 -17.015 1.00 91.44 71 LYS A N 1
ATOM 589 C CA . LYS A 1 71 ? 14.392 1.880 -16.711 1.00 91.44 71 LYS A CA 1
ATOM 590 C C . LYS A 1 71 ? 13.791 3.149 -17.310 1.00 91.44 71 LYS A C 1
ATOM 592 O O . LYS A 1 71 ? 13.954 4.215 -16.731 1.00 91.44 71 LYS A O 1
ATOM 597 N N . LEU A 1 72 ? 13.122 3.019 -18.453 1.00 88.06 72 LEU A N 1
ATOM 598 C CA . LEU A 1 72 ? 12.429 4.114 -19.134 1.00 88.06 72 LEU A CA 1
ATOM 599 C C . LEU A 1 72 ? 11.054 4.417 -18.516 1.00 88.06 72 LEU A C 1
ATOM 601 O O . LEU A 1 72 ? 10.556 5.529 -18.645 1.00 88.06 72 LEU A O 1
ATOM 605 N N . SER A 1 73 ? 10.452 3.432 -17.847 1.00 89.06 73 SER A N 1
ATOM 606 C CA . SER A 1 73 ? 9.109 3.522 -17.263 1.00 89.06 73 SER A CA 1
ATOM 607 C C . SER A 1 73 ? 9.145 4.023 -15.816 1.00 89.06 73 SER A C 1
ATOM 609 O O . SER A 1 73 ? 10.026 3.642 -15.038 1.00 89.06 73 SER A O 1
ATOM 611 N N . PHE A 1 74 ? 8.162 4.834 -15.416 1.00 90.12 74 PHE A N 1
ATOM 612 C CA . PHE A 1 74 ? 8.072 5.321 -14.038 1.00 90.12 74 PHE A CA 1
ATOM 613 C C . PHE A 1 74 ? 7.564 4.213 -13.113 1.00 90.12 74 PHE A C 1
ATOM 615 O O . PHE A 1 74 ? 6.414 3.794 -13.194 1.00 90.12 74 PHE A O 1
ATOM 622 N N . ARG A 1 75 ? 8.417 3.738 -12.200 1.00 89.62 75 ARG A N 1
ATOM 623 C CA . ARG A 1 75 ? 8.006 2.748 -11.201 1.00 89.62 75 ARG A CA 1
ATOM 624 C C . ARG A 1 75 ? 7.136 3.417 -10.127 1.00 89.62 75 ARG A C 1
ATOM 626 O O . ARG A 1 75 ? 7.655 4.276 -9.411 1.00 89.62 75 ARG A O 1
ATOM 633 N N . PRO A 1 76 ? 5.881 2.981 -9.928 1.00 89.88 76 PRO A N 1
ATOM 634 C CA . PRO A 1 76 ? 5.041 3.522 -8.873 1.00 89.88 76 PRO A CA 1
ATOM 635 C C . PRO A 1 76 ? 5.610 3.161 -7.498 1.00 89.88 76 PRO A C 1
ATOM 637 O O . PRO A 1 76 ? 6.029 2.027 -7.243 1.00 89.88 76 PRO A O 1
ATOM 640 N N . LEU A 1 77 ? 5.627 4.145 -6.602 1.00 80.81 77 LEU A N 1
ATOM 641 C CA . LEU A 1 77 ? 5.976 3.960 -5.199 1.00 80.81 77 LEU A CA 1
ATOM 642 C C . LEU A 1 77 ? 4.699 3.635 -4.427 1.00 80.81 77 LEU A C 1
ATOM 644 O O . LEU A 1 77 ? 3.927 4.531 -4.099 1.00 80.81 77 LEU A O 1
ATOM 648 N N . CYS A 1 78 ? 4.486 2.354 -4.135 1.00 76.75 78 CYS A N 1
ATOM 649 C CA . CYS A 1 78 ? 3.529 1.959 -3.110 1.00 76.75 78 CYS A CA 1
ATOM 650 C C . CYS A 1 78 ? 4.293 1.743 -1.798 1.00 76.75 78 CYS A C 1
ATOM 652 O O . CYS A 1 78 ? 5.256 0.972 -1.781 1.00 76.75 78 CYS A O 1
ATOM 654 N N . TYR A 1 79 ? 3.899 2.459 -0.745 1.00 57.53 79 TYR A N 1
ATOM 655 C CA . TYR A 1 79 ? 4.487 2.373 0.597 1.00 57.53 79 TYR A CA 1
ATOM 656 C C . TYR A 1 79 ? 3.769 1.339 1.464 1.00 57.53 79 TYR A C 1
ATOM 658 O O . TYR A 1 79 ? 2.523 1.252 1.367 1.00 57.53 79 TYR A O 1
#

Radius of gyration: 24.12 Å; chains: 1; bounding box: 44×29×64 Å

InterPro domains:
  IPR021027 Transposase, putative, helix-turn-helix domain [PF12323] (8-47)

pLDDT: mean 86.25, std 11.66, range [43.28, 96.06]